Protein 7EPJ (pdb70)

Sequence (101 aa):
MQFKVYTYKKRESRYRLFVDVQSDIIDTPGRRMVIPLASARLLSDKLSRELYPVVHIGDESWRMMTTDMMASVPVSVIGEEVVADLSHRENNDIKNAINLMFWGI

Secondary structure (DSSP, 8-state):
-TTEEEEESS--SSSEEEE-S-TT---TTEEEEEEEEESTTS-TTS-TTTS-EEEETTEEEEE-GGG-EEEEGGGEEEEEEE-GGGHHHHHHHHHHHHH--

Solvent-accessible surface area: 6034 Å² total; per-residue (Å²): 117,51,31,44,0,26,40,36,144,178,183,53,151,52,151,15,0,0,2,16,18,38,84,151,91,120,59,119,39,97,38,70,3,0,11,1,3,48,25,75,107,62,54,77,78,52,50,128,109,38,28,2,35,1,118,17,69,147,118,40,28,10,0,20,0,70,66,46,53,43,16,53,82,83,11,40,14,130,85,72,27,65,1,59,134,57,64,98,55,0,112,65,0,36,59,55,58,107,185,63,99

Organism: Escherichia coli (strain K12) (NCBI:txid83333)

Radius of gyration: 12.9 Å; Cα contacts (8 Å, |Δi|>4): 193; chains: 1; bounding box: 37×31×28 Å

InterPro domains:
  IPR002712 Toxin CcdB [PF01845] (2-100)
  IPR011067 Plasmid maintenance toxin/Cell growth inhibitor [G3DSA:2.30.30.110] (1-101)

Structure (mmCIF, N/CA/C/O backbone):
data_7EPJ
#
_entry.id   7EPJ
#
_cell.length_a   75.100
_cell.length_b   36.760
_cell.length_c   35.910
_cell.angle_alpha   90.000
_cell.angle_beta   115.190
_cell.angle_gamma   90.000
#
_symmetry.space_group_name_H-M   'C 1 2 1'
#
loop_
_entity.id
_entity.type
_entity.pdbx_description
1 polymer 'Toxin CcdB'
2 non-polymer 'CHLORIDE ION'
3 water water
#
loop_
_atom_site.group_PDB
_atom_site.id
_atom_site.type_symbol
_atom_site.label_atom_id
_atom_site.label_alt_id
_atom_site.label_comp_id
_atom_site.label_asym_id
_atom_site.label_entity_id
_atom_site.label_seq_id
_atom_site.pdbx_PDB_ins_code
_atom_site.Cartn_x
_atom_site.Cartn_y
_atom_site.Cartn_z
_atom_site.occupancy
_atom_site.B_iso_or_equiv
_atom_site.auth_seq_id
_atom_site.auth_comp_id
_atom_site.auth_asym_id
_atom_site.auth_atom_id
_atom_site.pdbx_PDB_model_num
ATOM 1 N N . MET A 1 1 ? -2.425 23.242 15.511 1.000 5.541 1 MET A N 1
ATOM 2 C CA . MET A 1 1 ? -2.405 24.715 15.753 1.000 5.814 1 MET A CA 1
ATOM 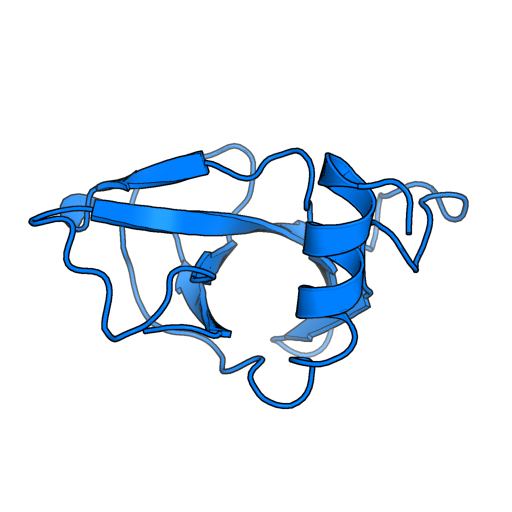3 C C . MET A 1 1 ? -1.311 25.312 14.889 1.000 4.847 1 MET A C 1
ATOM 4 O O . MET A 1 1 ? -0.225 24.757 14.837 1.000 5.322 1 MET A O 1
ATOM 9 N N . GLN A 1 2 ? -1.612 26.432 14.229 1.000 4.930 2 GLN A N 1
ATOM 10 C CA . GLN A 1 2 ? -0.664 26.992 13.257 1.000 5.087 2 GLN A CA 1
ATOM 11 C C . GLN A 1 2 ? 0.689 27.243 13.936 1.000 4.790 2 GLN A C 1
ATOM 12 O O . GLN A 1 2 ? 0.770 27.828 15.020 1.000 4.394 2 GLN A O 1
ATOM 18 N N . PHE A 1 3 ? 1.730 26.814 13.258 1.000 4.710 3 PHE A N 1
ATOM 19 C CA . PHE A 1 3 ? 3.175 26.950 13.587 1.000 4.691 3 PHE A CA 1
ATOM 20 C C . PHE A 1 3 ? 3.638 25.977 14.679 1.000 4.228 3 PHE A C 1
ATOM 21 O O . PHE A 1 3 ? 4.826 25.931 14.976 1.000 5.044 3 PHE A O 1
ATOM 29 N N . LYS A 1 4 ? 2.759 25.123 15.191 1.000 4.224 4 LYS A N 1
ATOM 30 C CA . LYS A 1 4 ? 3.209 24.081 16.120 1.000 4.554 4 LYS A CA 1
ATOM 31 C C . LYS A 1 4 ? 3.753 22.928 15.291 1.000 4.290 4 LYS A C 1
ATOM 32 O O . LYS A 1 4 ? 3.301 22.698 14.141 1.000 4.160 4 LYS A O 1
ATOM 38 N N . VAL A 1 5 ? 4.688 22.235 15.914 1.000 4.106 5 VAL A N 1
ATOM 39 C CA . VAL A 1 5 ? 5.432 21.124 15.278 1.000 4.353 5 VAL A CA 1
ATOM 40 C C . VAL A 1 5 ? 5.046 19.848 16.005 1.000 4.347 5 VAL A C 1
ATOM 41 O O . VAL A 1 5 ? 5.061 19.823 17.270 1.000 4.162 5 VAL A O 1
ATOM 45 N N . TYR A 1 6 ? 4.790 18.790 15.251 1.000 4.158 6 TYR A N 1
ATOM 46 C CA . TYR A 1 6 ? 4.341 17.497 15.786 1.000 4.606 6 TYR A CA 1
ATOM 47 C C . TYR A 1 6 ? 5.110 16.356 15.152 1.000 4.753 6 TYR A C 1
ATOM 48 O O . TYR A 1 6 ? 5.594 16.500 14.016 1.000 4.668 6 TYR A O 1
ATOM 57 N N . THR A 1 7 ? 5.160 15.250 15.884 1.000 5.067 7 THR A N 1
ATOM 58 C CA . THR A 1 7 ? 5.664 14.001 15.318 1.000 5.742 7 THR A CA 1
ATOM 59 C C . THR A 1 7 ? 4.531 13.255 14.624 1.000 5.735 7 THR A C 1
ATOM 60 O O . THR A 1 7 ? 3.353 13.365 15.003 1.000 6.932 7 THR A O 1
ATOM 64 N N . TYR A 1 8 ? 4.825 12.516 13.567 1.000 6.538 8 TYR A N 1
ATOM 65 C CA . TYR A 1 8 ? 3.869 11.582 12.953 1.000 6.578 8 TYR A CA 1
ATOM 66 C C . TYR A 1 8 ? 3.691 10.326 13.785 1.000 7.242 8 TYR A C 1
ATOM 67 O O . TYR A 1 8 ? 4.746 9.699 14.159 1.000 8.512 8 TYR A O 1
ATOM 76 N N . LYS A 1 9 ? 2.475 9.865 13.954 1.000 7.412 9 LYS A N 1
ATOM 77 C CA A LYS A 1 9 ? 2.197 8.574 14.633 0.500 8.284 9 LYS A CA 1
ATOM 78 C CA B LYS A 1 9 ? 2.243 8.573 14.641 0.500 8.741 9 LYS A CA 1
ATOM 79 C C . LYS A 1 9 ? 2.491 7.393 13.697 1.000 9.096 9 LYS A C 1
ATOM 80 O O . LYS A 1 9 ? 2.710 6.283 14.219 1.000 9.412 9 LYS A O 1
ATOM 91 N N . ARG A 1 10 ? 2.423 7.601 12.389 1.000 9.477 10 ARG A N 1
ATOM 92 C CA . ARG A 1 10 ? 2.668 6.543 11.390 1.000 10.714 10 ARG A CA 1
ATOM 93 C C . ARG A 1 10 ? 3.956 6.882 10.636 1.000 12.264 10 ARG A C 1
ATOM 94 O O . ARG A 1 10 ? 4.302 8.086 10.451 1.000 15.085 10 ARG A O 1
ATOM 102 N N . GLU A 1 11 ? 4.675 5.868 10.215 1.000 11.509 11 GLU A N 1
ATOM 103 C CA . GLU A 1 11 ? 5.909 5.987 9.404 1.000 12.915 11 GLU A CA 1
ATOM 104 C C . GLU A 1 11 ? 5.646 6.870 8.179 1.000 11.741 11 GLU A C 1
ATOM 105 O O . GLU A 1 11 ? 4.662 6.649 7.491 1.000 11.103 11 GLU A O 1
ATOM 111 N N . SER A 1 12 ? 6.447 7.912 7.965 1.000 11.221 12 SER A N 1
ATOM 112 C CA . SER A 1 12 ? 6.305 8.812 6.794 1.000 10.433 12 SER A CA 1
ATOM 113 C C . SER A 1 12 ? 7.716 9.022 6.264 1.000 9.782 12 SER A C 1
ATOM 114 O O . SER A 1 12 ? 8.685 8.642 6.938 1.000 10.401 12 SER A O 1
ATOM 119 N N . ARG A 1 13 ? 7.849 9.735 5.171 1.000 9.598 13 ARG A N 1
ATOM 120 C CA . ARG A 1 13 ? 9.203 10.028 4.682 1.000 9.468 13 ARG A CA 1
ATOM 121 C C . ARG A 1 13 ? 10.015 10.851 5.713 1.000 8.108 13 ARG A C 1
ATOM 122 O O . ARG A 1 13 ? 11.188 10.594 5.887 1.000 8.380 13 ARG A O 1
ATOM 127 N N . TYR A 1 14 ? 9.380 11.788 6.411 1.000 6.788 14 TYR A N 1
ATOM 128 C CA . TYR A 1 14 ? 10.013 12.654 7.426 1.000 6.767 14 TYR A CA 1
ATOM 129 C C . TYR A 1 14 ? 9.314 12.346 8.745 1.000 5.651 14 TYR A C 1
ATOM 130 O O . TYR A 1 14 ? 8.353 11.587 8.819 1.000 6.564 14 TYR A O 1
ATOM 139 N N . ARG A 1 15 ? 9.874 12.915 9.809 1.000 5.823 15 ARG A N 1
ATOM 140 C CA . ARG A 1 15 ? 9.487 12.529 11.172 1.000 5.550 15 ARG A CA 1
ATOM 141 C C . ARG A 1 15 ? 8.827 13.644 11.965 1.000 5.875 15 ARG A C 1
ATOM 142 O O . ARG A 1 15 ? 8.266 13.349 13.025 1.000 6.536 15 ARG A O 1
ATOM 150 N N . LEU A 1 16 ? 8.856 14.873 11.464 1.000 5.019 16 LEU A N 1
ATOM 151 C CA . LEU A 1 16 ? 8.203 16.035 12.071 1.000 5.115 16 LEU A CA 1
ATOM 152 C C . LEU A 1 16 ? 7.456 16.771 10.985 1.000 4.588 16 LEU A C 1
ATOM 153 O O . LEU A 1 16 ? 7.858 16.733 9.780 1.000 4.534 16 LEU A O 1
ATOM 158 N N . PHE A 1 17 ? 6.412 17.497 11.384 1.000 4.258 17 PHE A N 1
ATOM 159 C CA . PHE A 1 17 ? 5.764 18.444 10.463 1.000 4.397 17 PHE A CA 1
ATOM 160 C C . PHE A 1 17 ? 5.368 19.696 11.247 1.000 4.001 17 PHE A C 1
ATOM 161 O O . PHE A 1 17 ? 5.083 19.603 12.452 1.000 4.134 17 PHE A O 1
ATOM 169 N N . VAL A 1 18 ? 5.244 20.803 10.546 1.000 4.044 18 VAL A N 1
ATOM 170 C CA . VAL A 1 18 ? 4.736 22.059 11.107 1.000 4.208 18 VAL A CA 1
ATOM 171 C C . VAL A 1 18 ? 3.343 22.254 10.526 1.000 4.039 18 VAL A C 1
ATOM 172 O O . VAL A 1 18 ? 3.147 22.216 9.305 1.000 4.191 18 VAL A O 1
ATOM 176 N N . ASP A 1 19 ? 2.361 22.508 11.367 1.000 4.260 19 ASP A N 1
ATOM 177 C CA . ASP A 1 19 ? 1.004 22.923 10.969 1.000 4.135 19 ASP A CA 1
ATOM 178 C C . ASP A 1 19 ? 1.056 24.357 10.407 1.000 4.089 19 ASP A C 1
ATOM 179 O O . ASP A 1 19 ? 1.587 25.219 11.095 1.000 4.383 19 ASP A O 1
ATOM 184 N N . VAL A 1 20 ? 0.633 24.538 9.172 1.000 4.403 20 VAL A N 1
ATOM 185 C CA . VAL A 1 20 ? 0.665 25.880 8.533 1.000 4.974 20 VAL A CA 1
ATOM 186 C C . VAL A 1 20 ? -0.738 26.390 8.227 1.000 5.419 20 VAL A C 1
ATOM 187 O O . VAL A 1 20 ? -0.856 27.508 7.618 1.000 6.243 20 VAL A O 1
ATOM 191 N N . GLN A 1 21 ? -1.795 25.622 8.526 1.000 5.545 21 GLN A N 1
ATOM 192 C CA . GLN A 1 21 ? -3.183 26.093 8.315 1.000 5.550 21 GLN A CA 1
ATOM 193 C C . GLN A 1 21 ? -3.528 27.223 9.286 1.000 5.417 21 GLN A C 1
ATOM 194 O O . GLN A 1 21 ? -3.195 27.185 10.455 1.000 5.143 21 GLN A O 1
ATOM 200 N N . SER A 1 22 ? -4.341 28.153 8.771 1.000 5.760 22 SER A N 1
ATOM 201 C CA . SER A 1 22 ? -4.890 29.171 9.680 1.000 6.463 22 SER A CA 1
ATOM 202 C C . SER A 1 22 ? -5.659 28.490 10.820 1.000 6.657 22 SER A C 1
ATOM 203 O O . SER A 1 22 ? -6.381 27.466 10.605 1.000 6.091 22 SER A O 1
ATOM 206 N N . ASP A 1 23 ? -5.616 29.091 12.005 1.000 6.816 23 ASP A N 1
ATOM 207 C CA . ASP A 1 23 ? -6.436 28.612 13.129 1.000 7.657 23 ASP A CA 1
ATOM 208 C C . ASP A 1 23 ? -7.902 29.019 12.979 1.000 8.447 23 ASP A C 1
ATOM 209 O O . ASP A 1 23 ? -8.699 28.447 13.756 1.000 8.863 23 ASP A O 1
ATOM 214 N N . ILE A 1 24 ? -8.265 29.857 12.015 1.000 8.730 24 ILE A N 1
ATOM 215 C CA . ILE A 1 24 ? -9.740 30.064 11.865 1.000 10.542 24 ILE A CA 1
ATOM 216 C C . ILE A 1 24 ? -10.254 29.374 10.588 1.000 9.480 24 ILE A C 1
ATOM 217 O O . ILE A 1 24 ? -11.430 29.548 10.249 1.000 9.918 24 ILE A O 1
ATOM 222 N N . ILE A 1 25 ? -9.469 28.489 9.963 1.000 7.936 25 ILE A N 1
ATOM 223 C CA . ILE A 1 25 ? -9.935 27.649 8.829 1.000 7.192 25 ILE A CA 1
ATO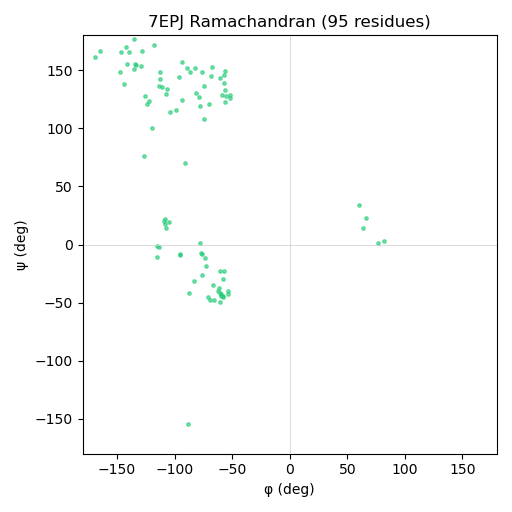M 224 C C . ILE A 1 25 ? -10.177 26.235 9.345 1.000 6.946 25 ILE A C 1
ATOM 225 O O . ILE A 1 25 ? -9.242 25.594 9.748 1.000 6.531 25 ILE A O 1
ATOM 230 N N . ASP A 1 26 ? -11.422 25.805 9.328 1.000 6.756 26 ASP A N 1
ATOM 231 C CA . ASP A 1 26 ? -11.834 24.538 9.951 1.000 6.886 26 ASP A CA 1
ATOM 232 C C . ASP A 1 26 ? -11.902 23.515 8.830 1.000 7.194 26 ASP A C 1
ATOM 233 O O . ASP A 1 26 ? -12.790 23.621 7.944 1.000 7.888 26 ASP A O 1
ATOM 238 N N . THR A 1 27 ? -11.051 22.509 8.899 1.000 6.839 27 THR A N 1
ATOM 239 C CA . THR A 1 27 ? -11.236 21.282 8.075 1.000 6.824 27 THR A CA 1
ATOM 240 C C . THR A 1 27 ? -11.383 20.103 9.038 1.000 7.089 27 THR A C 1
ATOM 241 O O . THR A 1 27 ? -10.392 19.565 9.525 1.000 6.780 27 THR A O 1
ATOM 245 N N . PRO A 1 28 ? -12.620 19.630 9.313 1.000 6.847 28 PRO A N 1
ATOM 246 C CA . PRO A 1 28 ? -12.822 18.624 10.347 1.000 6.539 28 PRO A CA 1
ATOM 247 C C . PRO A 1 28 ? -11.952 17.415 10.086 1.000 6.404 28 PRO A C 1
ATOM 248 O O . PRO A 1 28 ? -11.981 16.831 8.956 1.000 6.520 28 PRO A O 1
ATOM 252 N N . GLY A 1 29 ? -11.202 17.019 11.090 1.000 6.429 29 GLY A N 1
ATOM 253 C CA . GLY A 1 29 ? -10.417 15.781 10.985 1.000 6.467 29 GLY A CA 1
ATOM 254 C C . GLY A 1 29 ? -9.101 15.927 10.257 1.000 6.203 29 GLY A C 1
ATOM 255 O O . GLY A 1 29 ? -8.411 14.888 10.171 1.000 6.215 29 GLY A O 1
ATOM 256 N N . ARG A 1 30 ? -8.696 17.113 9.811 1.000 5.804 30 ARG A N 1
ATOM 257 C CA . ARG A 1 30 ? -7.421 17.246 9.050 1.000 5.495 30 ARG A CA 1
ATOM 258 C C . ARG A 1 30 ? -6.747 18.589 9.331 1.000 4.710 30 ARG A C 1
ATOM 259 O O . ARG A 1 30 ? -7.415 19.563 9.736 1.000 5.394 30 ARG A O 1
ATOM 267 N N . ARG A 1 31 ? -5.485 18.708 8.947 1.000 4.789 31 ARG A N 1
ATOM 268 C CA . ARG A 1 31 ? -4.753 19.988 8.941 1.000 4.497 31 ARG A CA 1
ATOM 269 C C . ARG A 1 31 ? -3.756 19.967 7.780 1.000 5.001 31 ARG A C 1
ATOM 270 O O . ARG A 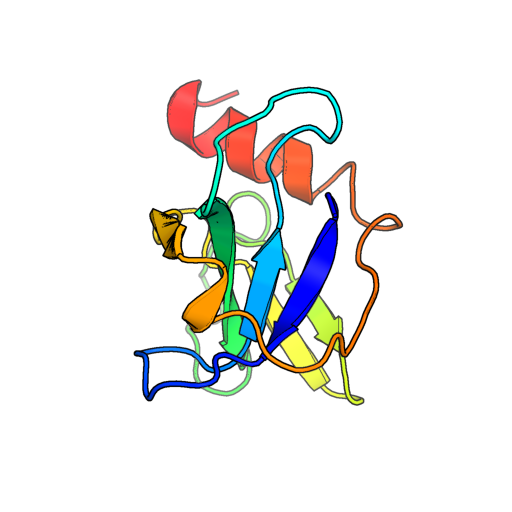1 31 ? -3.165 18.883 7.508 1.000 5.144 31 ARG A O 1
ATOM 278 N N . MET A 1 32 ? -3.509 21.136 7.217 1.000 4.751 32 MET A N 1
ATOM 279 C CA . MET A 1 32 ? -2.456 21.331 6.202 1.000 4.655 32 MET A CA 1
ATOM 280 C C . MET A 1 32 ? -1.095 21.494 6.895 1.000 4.581 32 MET A C 1
ATOM 281 O O . MET A 1 32 ? -0.997 22.367 7.792 1.000 4.383 32 MET A O 1
ATOM 286 N N . VAL A 1 33 ? -0.071 20.772 6.476 1.000 4.590 33 VAL A N 1
ATOM 287 C CA . VAL A 1 33 ? 1.214 20.791 7.205 1.000 4.983 33 VAL A CA 1
ATOM 288 C C . VAL A 1 33 ? 2.375 20.809 6.214 1.000 4.823 33 VAL A C 1
ATOM 289 O O . VAL A 1 33 ? 2.208 20.496 5.024 1.000 5.346 33 VAL A O 1
ATOM 293 N N . ILE A 1 34 ? 3.561 21.119 6.734 1.000 4.972 34 ILE A N 1
ATOM 294 C CA . ILE A 1 34 ? 4.798 20.978 5.934 1.000 4.854 34 ILE A CA 1
ATOM 295 C C . ILE A 1 34 ? 5.777 20.112 6.697 1.000 4.515 34 ILE A C 1
ATOM 296 O O . ILE A 1 34 ? 6.063 20.400 7.879 1.000 4.429 34 ILE A O 1
ATOM 301 N N . PRO A 1 35 ? 6.330 19.051 6.086 1.000 4.928 35 PRO A N 1
ATOM 302 C CA . PRO A 1 35 ? 7.324 18.240 6.789 1.000 5.024 35 PRO A CA 1
ATOM 303 C C . PRO A 1 35 ? 8.648 18.975 7.052 1.000 5.032 35 PRO A C 1
ATOM 304 O O . PRO A 1 35 ? 8.996 19.877 6.317 1.000 5.329 35 PRO A O 1
ATOM 308 N N . LEU A 1 36 ? 9.308 18.550 8.102 1.000 5.197 36 LEU A N 1
ATOM 309 C CA . LEU A 1 36 ? 10.672 19.035 8.402 1.000 5.387 36 LEU A CA 1
ATOM 310 C C . LEU A 1 36 ? 11.65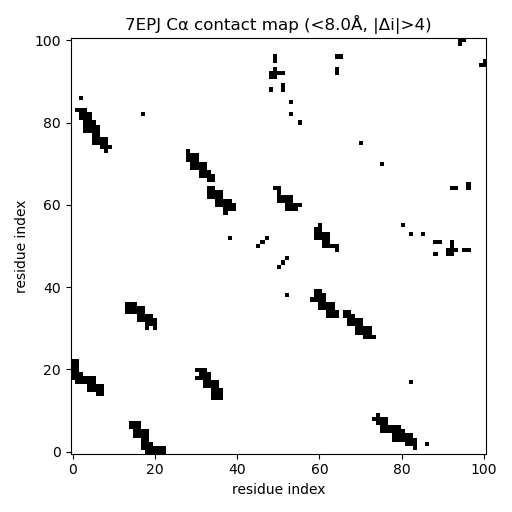3 17.885 8.193 1.000 5.847 36 LEU A C 1
ATOM 311 O O . LEU A 1 36 ? 11.432 16.801 8.720 1.000 6.443 36 LEU A O 1
ATOM 316 N N . ALA A 1 37 ? 12.760 18.164 7.539 1.000 5.779 37 ALA A N 1
ATOM 317 C CA . ALA A 1 37 ? 13.811 17.180 7.227 1.000 6.402 37 ALA A CA 1
ATOM 318 C C . ALA A 1 37 ? 15.042 17.550 8.025 1.000 6.056 37 ALA A C 1
ATOM 319 O O . ALA A 1 37 ? 15.371 18.732 8.173 1.000 6.328 37 ALA A O 1
ATOM 321 N N . SER A 1 38 ? 15.761 16.572 8.527 1.000 6.678 38 SER A N 1
ATOM 322 C CA . SER A 1 38 ? 17.064 16.835 9.182 1.000 7.976 38 SER A CA 1
ATOM 323 C C . SER A 1 38 ? 18.006 17.518 8.183 1.000 8.578 38 SER A C 1
ATOM 324 O O . SER A 1 38 ? 18.130 17.088 7.043 1.000 9.213 38 SER A O 1
ATOM 327 N N . ALA A 1 39 ? 18.618 18.626 8.550 1.000 9.774 39 ALA A N 1
ATOM 328 C CA . ALA A 1 39 ? 19.450 19.405 7.597 1.000 13.207 39 ALA A CA 1
ATOM 329 C C . ALA A 1 39 ? 20.767 18.671 7.309 1.000 17.511 39 ALA A C 1
ATOM 330 O O . ALA A 1 39 ? 21.304 18.975 6.225 1.000 23.054 39 ALA A O 1
ATOM 332 N N . ARG A 1 40 ? 21.165 17.714 8.157 1.000 20.858 40 ARG A N 1
ATOM 333 C CA . ARG A 1 40 ? 22.531 17.127 8.294 1.000 27.225 40 ARG A CA 1
ATOM 334 C C . ARG A 1 40 ? 22.991 16.526 6.973 1.000 27.194 40 ARG A C 1
ATOM 335 O O . ARG A 1 40 ? 24.151 16.750 6.613 1.000 36.212 40 ARG A O 1
ATOM 336 N N . LEU A 1 41 ? 22.142 15.766 6.284 1.000 29.301 41 LEU A N 1
ATOM 337 C CA . LEU A 1 41 ? 22.577 15.055 5.054 1.000 29.573 41 LEU A CA 1
ATOM 338 C C . LEU A 1 41 ? 21.960 15.710 3.812 1.000 31.606 41 LEU A C 1
ATOM 339 O O . LEU A 1 41 ? 22.010 15.041 2.761 1.000 33.899 41 LEU A O 1
ATOM 341 N N . LEU A 1 42 ? 21.463 16.960 3.894 1.000 29.385 42 LEU A N 1
ATOM 342 C CA . LEU A 1 42 ? 20.854 17.675 2.725 1.000 29.398 42 LEU A CA 1
ATOM 343 C C . LEU A 1 42 ? 21.898 18.542 2.018 1.000 29.543 42 LEU A C 1
ATOM 344 O O . LEU A 1 42 ? 22.878 18.956 2.663 1.000 32.429 42 LEU A O 1
ATOM 349 N N . SER A 1 43 ? 21.654 18.839 0.739 1.000 31.057 43 SER A N 1
ATOM 350 C CA . SER A 1 43 ? 22.517 19.699 -0.112 1.000 32.756 43 SER A CA 1
ATOM 351 C C . SER A 1 43 ? 22.659 21.065 0.554 1.000 33.047 43 SER A C 1
ATOM 352 O O . SER A 1 43 ? 21.652 21.569 1.100 1.000 30.759 43 SER A O 1
ATOM 353 N N . ASP A 1 44 ? 23.866 21.631 0.531 1.000 34.367 44 ASP A N 1
ATOM 354 C CA . ASP A 1 44 ? 24.163 22.973 1.097 1.000 35.245 44 ASP A CA 1
ATOM 355 C C . ASP A 1 44 ? 23.652 24.059 0.142 1.000 33.437 44 ASP A C 1
ATOM 356 O O . ASP A 1 44 ? 23.686 25.229 0.544 1.000 38.949 44 ASP A O 1
ATOM 357 N N . LYS A 1 45 ? 23.183 23.679 -1.057 1.000 33.719 45 LYS A N 1
ATOM 358 C CA . LYS A 1 45 ? 22.712 24.607 -2.120 1.000 31.416 45 LYS A CA 1
ATOM 359 C C . LYS A 1 45 ? 21.186 24.783 -2.049 1.000 27.743 45 LYS A C 1
ATOM 360 O O . LYS A 1 45 ? 20.645 25.633 -2.797 1.000 28.440 45 LYS A O 1
ATOM 361 N N . LEU A 1 46 ? 20.504 24.000 -1.216 1.000 24.471 46 LEU A N 1
ATOM 362 C CA . LEU A 1 46 ? 19.033 24.118 -1.041 1.000 20.194 46 LEU A CA 1
ATOM 363 C C . LEU A 1 46 ? 18.684 25.561 -0.623 1.000 15.717 46 LEU A C 1
ATOM 364 O O . LEU A 1 46 ? 19.262 26.076 0.349 1.000 14.032 46 LEU A O 1
ATOM 369 N N . SER A 1 47 ? 17.836 26.252 -1.389 1.000 14.985 47 SER A N 1
ATOM 370 C CA . SER A 1 47 ? 17.470 27.668 -1.137 1.000 14.076 47 SER A CA 1
ATOM 371 C C . SER A 1 47 ? 17.001 27.841 0.312 1.000 11.880 47 SER A C 1
ATOM 372 O O . SER A 1 47 ? 16.051 27.127 0.715 1.000 10.966 47 SER A O 1
ATOM 375 N N . ARG A 1 48 ? 17.552 28.797 1.053 1.000 11.306 48 ARG A N 1
ATOM 376 C CA . ARG A 1 48 ? 17.106 29.091 2.436 1.000 13.074 48 ARG A CA 1
ATOM 377 C C . ARG A 1 48 ? 15.798 29.866 2.335 1.000 12.498 48 ARG A C 1
ATOM 378 O O . ARG A 1 48 ? 15.029 29.817 3.283 1.000 12.108 48 ARG A O 1
ATOM 384 N N . GLU A 1 49 ? 15.554 30.569 1.256 1.000 10.346 49 GLU A N 1
ATOM 385 C CA . GLU A 1 49 ? 14.324 31.366 1.119 1.000 10.722 49 GLU A CA 1
ATOM 386 C C . GLU A 1 49 ? 13.140 30.416 0.942 1.000 10.077 49 GLU A C 1
ATOM 387 O O . GLU A 1 49 ? 12.090 30.646 1.590 1.000 10.315 49 GLU A O 1
ATOM 393 N N . LEU A 1 50 ? 13.260 29.401 0.097 1.000 8.808 50 LEU A N 1
ATOM 394 C CA . LEU A 1 50 ? 12.155 28.452 -0.160 1.000 7.574 50 LEU A CA 1
ATOM 395 C C . LEU A 1 50 ? 12.120 27.366 0.928 1.000 6.477 50 LEU A C 1
ATOM 396 O O . LEU A 1 50 ? 11.038 26.827 1.178 1.000 6.689 50 LEU A O 1
ATOM 401 N N . TYR A 1 51 ? 13.256 26.989 1.497 1.000 6.242 51 TYR A N 1
ATOM 402 C CA . TYR A 1 51 ? 13.360 25.871 2.461 1.000 6.209 51 TYR A CA 1
ATOM 403 C C . TYR A 1 51 ? 14.043 26.386 3.718 1.000 6.805 51 TYR A C 1
ATOM 404 O O . TYR A 1 51 ? 15.241 26.206 3.948 1.000 7.153 51 TYR A O 1
ATOM 413 N N . PRO A 1 52 ? 13.315 27.140 4.564 1.000 6.477 52 PRO A N 1
ATOM 414 C CA . PRO A 1 52 ? 13.931 27.734 5.762 1.000 6.746 52 PRO A CA 1
ATOM 415 C C . PRO A 1 52 ? 14.599 26.712 6.689 1.000 6.775 52 PRO A C 1
ATOM 416 O O . PRO A 1 52 ? 14.176 25.567 6.739 1.000 6.252 52 PRO A O 1
ATOM 420 N N . VAL A 1 53 ? 15.625 27.188 7.353 1.000 6.955 53 VAL A N 1
ATOM 421 C CA . VAL A 1 53 ? 16.365 26.441 8.395 1.000 7.713 53 VAL A CA 1
ATOM 422 C C . VAL A 1 53 ? 15.779 26.783 9.756 1.000 6.799 53 VAL A C 1
ATOM 423 O O . VAL A 1 53 ? 15.800 27.976 10.156 1.000 7.556 53 VAL A O 1
ATOM 427 N N . VAL A 1 54 ? 15.362 25.773 10.498 1.000 6.065 54 VAL A N 1
ATOM 428 C CA . VAL A 1 54 ? 14.832 25.970 11.870 1.000 5.721 54 VAL A CA 1
ATOM 429 C C . VAL A 1 54 ? 15.568 25.024 12.820 1.000 6.287 54 VAL A C 1
ATOM 430 O O . VAL A 1 54 ? 16.242 24.063 12.391 1.000 6.435 54 VAL A O 1
ATOM 434 N N . HIS A 1 55 ? 15.420 25.271 14.105 1.000 6.319 55 HIS A N 1
ATOM 435 C CA . HIS A 1 55 ? 16.163 24.572 15.163 1.000 6.715 55 HIS A CA 1
ATOM 436 C C . HIS A 1 55 ? 15.201 23.938 16.145 1.000 6.607 55 HIS A C 1
ATOM 437 O O . HIS A 1 55 ? 14.390 24.650 16.785 1.000 7.167 55 HIS A O 1
ATOM 444 N N . ILE A 1 56 ? 15.308 22.638 16.274 1.000 7.315 56 ILE A N 1
ATOM 445 C CA . ILE A 1 56 ? 14.468 21.790 17.174 1.000 7.750 56 ILE A CA 1
ATOM 446 C C . ILE A 1 56 ? 15.365 20.694 17.718 1.000 7.634 56 ILE A C 1
ATOM 447 O O . ILE A 1 56 ? 16.109 20.091 16.962 1.000 7.830 56 ILE A O 1
ATOM 452 N N . GLY A 1 5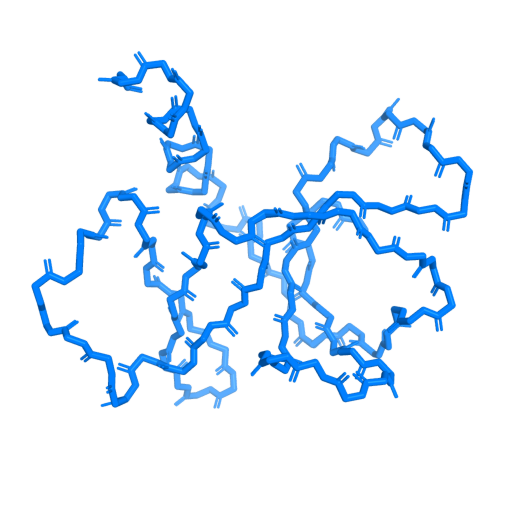7 ? 15.219 20.408 18.998 1.000 7.606 57 GLY A N 1
ATOM 453 C CA . GLY A 1 57 ? 15.927 19.252 19.574 1.000 8.148 57 GLY A CA 1
ATOM 454 C C . GLY A 1 57 ? 17.417 19.378 19.439 1.000 8.091 57 GLY A C 1
ATOM 455 O O . GLY A 1 57 ? 18.095 18.383 19.225 1.000 8.568 57 GLY A O 1
ATOM 456 N N . ASP A 1 58 ? 17.931 20.593 19.525 1.000 7.945 58 ASP A N 1
ATOM 457 C CA . ASP A 1 58 ? 19.379 20.853 19.481 1.000 8.555 58 ASP A CA 1
ATOM 458 C C . ASP A 1 58 ? 19.964 20.494 18.105 1.000 8.748 58 ASP A C 1
ATOM 459 O O . ASP A 1 58 ? 21.194 20.312 18.030 1.000 10.713 58 ASP A O 1
ATOM 464 N N . GLU A 1 59 ? 19.181 20.455 17.022 1.000 8.628 59 GLU A N 1
ATOM 465 C CA . GLU A 1 59 ? 19.713 20.275 15.661 1.000 9.899 59 GLU A CA 1
ATOM 466 C C . GLU A 1 59 ? 18.926 21.135 14.681 1.000 8.459 59 GLU A C 1
ATOM 467 O O . GLU A 1 59 ? 17.875 21.680 15.017 1.000 7.336 59 GLU A O 1
ATOM 473 N N . SER A 1 60 ? 19.447 21.222 13.469 1.000 7.889 60 SER A N 1
ATOM 474 C CA . SER A 1 60 ? 18.903 22.036 12.378 1.000 7.904 60 SER A CA 1
ATOM 475 C C . SER A 1 60 ? 18.029 21.160 11.488 1.000 7.231 60 SER A C 1
ATOM 476 O O . SER A 1 60 ? 18.353 19.972 11.211 1.000 7.103 60 SER A O 1
ATOM 479 N N . TRP A 1 61 ? 16.964 21.770 10.995 1.000 6.476 61 TRP A N 1
ATOM 480 C CA . TRP A 1 61 ? 15.970 21.111 10.135 1.000 6.190 61 TRP A CA 1
ATOM 481 C C . TRP A 1 61 ? 15.651 22.032 8.969 1.000 6.550 61 TRP A C 1
ATOM 482 O O . TRP A 1 61 ? 15.750 23.258 9.144 1.000 7.297 61 TRP A O 1
ATOM 493 N N . ARG A 1 62 ? 15.280 21.475 7.836 1.000 5.885 62 ARG A N 1
ATOM 494 C CA . ARG A 1 62 ? 14.786 22.288 6.707 1.000 6.521 62 ARG A CA 1
ATOM 495 C C . ARG A 1 62 ? 13.289 22.089 6.593 1.000 6.014 62 ARG A C 1
ATOM 496 O O . ARG A 1 62 ? 12.823 20.943 6.661 1.000 6.288 62 ARG A O 1
ATOM 504 N N . MET A 1 63 ? 12.570 23.200 6.430 1.000 5.659 63 MET A N 1
ATOM 505 C CA . MET A 1 63 ? 11.133 23.126 6.202 1.000 5.892 63 MET A CA 1
ATOM 506 C C . MET A 1 63 ? 10.951 22.736 4.732 1.000 5.888 63 MET A C 1
ATOM 507 O O . MET A 1 63 ? 11.342 23.519 3.847 1.000 6.742 63 MET A O 1
ATOM 512 N N . MET A 1 64 ? 10.327 21.600 4.462 1.000 5.218 64 MET A N 1
ATOM 513 C CA . MET A 1 64 ? 10.264 21.027 3.102 1.000 5.832 64 MET A CA 1
ATOM 514 C C . MET A 1 64 ? 8.992 21.559 2.418 1.000 5.410 64 MET A C 1
ATOM 515 O O . MET A 1 64 ? 8.034 20.813 2.181 1.000 5.266 64 MET A O 1
ATOM 520 N N . THR A 1 65 ? 9.019 22.850 2.095 1.000 5.838 65 THR A N 1
ATOM 521 C CA . THR A 1 65 ? 7.850 23.656 1.709 1.000 6.184 65 THR A CA 1
ATOM 522 C C . THR A 1 65 ? 7.120 22.972 0.552 1.000 6.378 65 THR A C 1
ATOM 523 O O . THR A 1 65 ? 5.867 22.892 0.502 1.000 6.341 65 THR A O 1
ATOM 527 N N . THR A 1 66 ? 7.872 22.457 -0.412 1.000 6.763 66 THR A N 1
ATOM 528 C CA . THR A 1 66 ? 7.308 21.828 -1.636 1.000 7.425 66 THR A CA 1
ATOM 529 C C . THR A 1 66 ? 6.799 20.401 -1.389 1.000 7.438 66 THR A C 1
ATOM 530 O O . THR A 1 66 ? 6.252 19.765 -2.323 1.000 8.130 66 THR A O 1
ATOM 534 N N . ASP A 1 67 ? 6.896 19.907 -0.137 1.000 7.403 67 ASP A N 1
ATOM 535 C CA . ASP A 1 67 ? 6.268 18.615 0.274 1.000 7.470 67 ASP A CA 1
ATOM 536 C C . ASP A 1 67 ? 5.064 18.873 1.215 1.000 6.737 67 ASP A C 1
ATOM 537 O O . ASP A 1 67 ? 4.585 17.944 1.867 1.000 6.447 67 ASP A O 1
ATOM 542 N N . MET A 1 68 ? 4.541 20.103 1.167 1.000 5.989 68 MET A N 1
ATOM 543 C CA A MET A 1 68 ? 3.275 20.450 1.848 0.700 5.779 68 MET A CA 1
ATOM 544 C CA B MET A 1 68 ? 3.230 20.534 1.735 0.300 6.512 68 MET A CA 1
ATOM 545 C C . MET A 1 68 ? 2.179 19.460 1.466 1.000 5.691 68 MET A C 1
ATOM 546 O O . MET A 1 68 ? 2.043 19.054 0.319 1.000 5.310 68 MET A O 1
ATOM 555 N N . ALA A 1 69 ? 1.374 19.091 2.464 1.000 5.385 69 ALA A N 1
ATOM 556 C CA . ALA A 1 69 ? 0.231 18.178 2.254 1.000 5.639 69 ALA A CA 1
ATOM 557 C C . ALA A 1 69 ? -0.616 18.194 3.508 1.000 5.760 69 ALA A C 1
ATOM 558 O O . ALA A 1 69 ? -0.104 18.550 4.577 1.000 5.809 69 ALA A O 1
ATOM 560 N N . SER A 1 70 ? -1.853 17.760 3.408 1.000 5.955 70 SER A N 1
ATOM 561 C CA . SER A 1 70 ? -2.728 17.636 4.586 1.000 6.526 70 SER A CA 1
ATOM 562 C C . SER A 1 70 ? -2.567 16.267 5.210 1.000 6.824 70 SER A C 1
ATOM 563 O O . SER A 1 70 ? -2.212 15.309 4.508 1.000 8.768 70 SER A O 1
ATOM 566 N N . VAL A 1 71 ? -2.798 16.203 6.529 1.000 6.601 71 VAL A N 1
ATOM 567 C CA . VAL A 1 71 ? -2.767 14.905 7.262 1.000 7.071 71 VAL A CA 1
ATOM 568 C C . VAL A 1 71 ? -4.042 14.781 8.064 1.000 6.579 71 VAL A C 1
ATOM 569 O O . VAL A 1 71 ? -4.663 15.772 8.438 1.000 6.451 71 VAL A O 1
ATOM 573 N N . PRO A 1 72 ? -4.477 13.542 8.338 1.000 6.423 72 PRO A N 1
ATOM 574 C CA . PRO A 1 72 ? -5.614 13.332 9.226 1.000 6.351 72 PRO A CA 1
ATOM 575 C C . PRO A 1 72 ? -5.180 13.545 10.681 1.000 6.583 72 PRO A C 1
ATOM 576 O O . PRO A 1 72 ? -4.035 13.254 11.028 1.000 6.017 72 PRO A O 1
ATOM 580 N N . VAL A 1 73 ? -6.094 14.024 11.506 1.000 6.501 73 VAL A N 1
ATOM 581 C CA . VAL A 1 73 ? -5.766 14.240 12.939 1.000 7.698 73 VAL A CA 1
ATOM 582 C C . VAL A 1 73 ? -5.316 12.911 13.563 1.000 8.037 73 VAL A C 1
ATOM 583 O O . VAL A 1 73 ? -4.507 12.984 14.476 1.000 7.420 73 VAL A O 1
ATOM 587 N N . SER A 1 74 ? -5.774 11.757 13.104 1.000 7.482 74 SER A N 1
ATOM 588 C CA . SER A 1 74 ? -5.356 10.447 13.634 1.000 8.034 74 SER A CA 1
ATOM 589 C C . SER A 1 74 ? -3.845 10.272 13.537 1.000 7.725 74 SER A C 1
ATOM 590 O O . SER A 1 74 ? -3.322 9.452 14.259 1.000 8.309 74 SER A O 1
ATOM 593 N N . VAL A 1 75 ? -3.128 10.970 12.652 1.000 7.167 75 VAL A N 1
ATOM 594 C CA . VAL A 1 75 ? -1.665 10.744 12.539 1.000 7.823 75 VAL A CA 1
ATOM 595 C C . VAL A 1 75 ? -0.913 11.770 13.389 1.000 7.059 75 VAL A C 1
ATOM 596 O O . VAL A 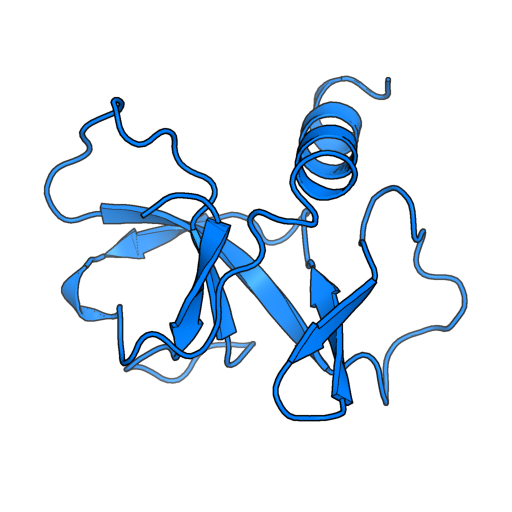1 75 ? 0.329 11.657 13.495 1.000 7.061 75 VAL A O 1
ATOM 600 N N . ILE A 1 76 ? -1.579 12.777 13.936 1.000 7.058 76 ILE A N 1
ATOM 601 C CA . ILE A 1 76 ? -0.941 13.890 14.680 1.000 6.869 76 ILE A CA 1
ATOM 602 C C . ILE A 1 76 ? -0.502 13.356 16.060 1.000 7.363 76 ILE A C 1
ATOM 603 O O . ILE A 1 76 ? -1.348 13.070 16.905 1.000 8.271 76 ILE A O 1
ATOM 608 N N . GLY A 1 77 ? 0.806 13.193 16.234 1.000 6.822 77 GLY A N 1
ATOM 609 C CA . GLY A 1 77 ? 1.384 12.732 17.497 1.000 7.398 77 GLY A CA 1
ATOM 610 C C . GLY A 1 77 ? 1.693 13.857 18.445 1.000 7.018 77 GLY A C 1
ATOM 611 O O . GLY A 1 77 ? 1.060 14.925 18.388 1.000 6.272 77 GLY A O 1
ATOM 612 N N . GLU A 1 78 ? 2.646 13.658 19.337 1.000 7.516 78 GLU A N 1
ATOM 613 C CA . GLU A 1 78 ? 3.039 14.637 20.388 1.000 7.412 78 GLU A CA 1
ATOM 614 C C . GLU A 1 78 ? 3.510 15.926 19.708 1.000 7.002 78 GLU A C 1
ATOM 615 O O . GLU A 1 78 ? 4.165 15.919 18.613 1.000 5.781 78 GLU A O 1
ATOM 621 N N . GLU A 1 79 ? 3.172 17.035 20.362 1.000 6.301 79 GLU A N 1
ATOM 622 C CA . GLU A 1 79 ? 3.690 18.352 19.992 1.000 6.197 79 GLU A CA 1
ATOM 623 C C . GLU A 1 79 ? 5.097 18.486 20.542 1.000 6.606 79 GLU A C 1
ATOM 624 O O . GLU A 1 79 ? 5.297 18.188 21.683 1.000 7.532 79 GLU A O 1
ATOM 630 N N . VAL A 1 80 ? 6.038 18.820 19.689 1.000 6.096 80 VAL A N 1
ATOM 631 C CA A VAL A 1 80 ? 7.448 18.850 20.152 0.500 6.262 80 VAL A CA 1
ATOM 632 C CA B VAL A 1 80 ? 7.512 18.818 19.896 0.500 6.234 80 VAL A CA 1
ATOM 633 C C . VAL A 1 80 ? 8.011 20.260 20.123 1.000 6.127 80 VAL A C 1
ATOM 634 O O . VAL A 1 80 ? 8.986 20.475 20.816 1.000 6.530 80 VAL A O 1
ATOM 641 N N . ALA A 1 81 ? 7.424 21.219 19.411 1.000 5.568 81 ALA A N 1
ATOM 642 C CA . ALA A 1 81 ? 8.004 22.589 19.356 1.000 5.806 81 ALA A CA 1
ATOM 643 C C . ALA A 1 81 ? 6.997 23.564 18.809 1.000 5.385 81 ALA A C 1
ATOM 644 O O . ALA A 1 81 ? 5.918 23.161 18.311 1.000 5.541 81 ALA A O 1
ATOM 646 N N . ASP A 1 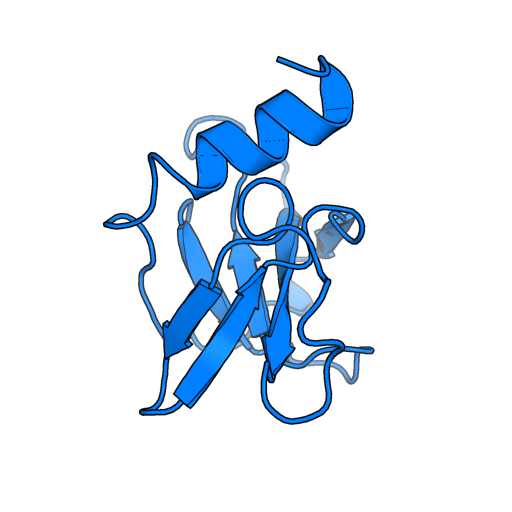82 ? 7.301 24.841 18.971 1.000 6.045 82 ASP A N 1
ATOM 647 C CA . ASP A 1 82 ? 6.513 25.951 18.435 1.000 5.524 82 ASP A CA 1
ATOM 648 C C . ASP A 1 82 ? 7.461 26.763 17.531 1.000 5.884 82 ASP A C 1
ATOM 649 O O . ASP A 1 82 ? 8.546 27.183 18.002 1.000 6.778 82 ASP A O 1
ATOM 654 N N . LEU A 1 83 ? 7.109 26.946 16.259 1.000 5.378 83 LEU A N 1
ATOM 655 C CA . LEU A 1 83 ? 7.890 27.768 15.278 1.000 5.555 83 LEU A CA 1
ATOM 656 C C . LEU A 1 83 ? 7.229 29.119 15.006 1.000 5.449 83 LEU A C 1
ATOM 657 O O . LEU A 1 83 ? 7.544 29.752 13.997 1.000 5.976 83 LEU A O 1
ATOM 662 N N . SER A 1 84 ? 6.346 29.576 15.875 1.000 5.409 84 SER A N 1
ATOM 663 C CA . SER A 1 84 ? 5.680 30.876 15.616 1.000 5.217 84 SER A CA 1
ATOM 664 C C . SER A 1 84 ? 6.690 32.030 15.529 1.000 6.101 84 SER A C 1
ATOM 665 O O . SER A 1 84 ? 6.387 33.005 14.855 1.000 6.367 84 SER A O 1
ATOM 668 N N . HIS A 1 85 ? 7.871 31.902 16.114 1.000 5.442 85 HIS A N 1
ATOM 669 C CA . HIS A 1 85 ? 8.914 32.954 16.076 1.000 5.466 85 HIS A CA 1
ATOM 670 C C . HIS A 1 85 ? 9.558 33.021 14.710 1.000 5.892 85 HIS A C 1
ATOM 671 O O . HIS A 1 85 ? 10.285 33.960 14.444 1.000 5.803 85 HIS A O 1
ATOM 678 N N . ARG A 1 86 ? 9.310 32.034 13.859 1.000 5.735 86 ARG A N 1
ATOM 679 C CA . ARG A 1 86 ? 9.824 31.994 12.478 1.000 5.808 86 ARG A CA 1
ATOM 680 C C . ARG A 1 86 ? 8.684 32.233 11.484 1.000 5.413 86 ARG A C 1
ATOM 681 O O . ARG A 1 86 ? 8.843 31.907 10.252 1.000 5.281 86 ARG A O 1
ATOM 689 N N . GLU A 1 87 ? 7.573 32.857 11.883 1.000 5.912 87 GLU A N 1
ATOM 690 C CA . GLU A 1 87 ? 6.423 33.131 10.993 1.000 6.961 87 GLU A CA 1
ATOM 691 C C . GLU A 1 87 ? 6.873 33.867 9.727 1.000 6.323 87 GLU A C 1
ATOM 692 O O . GLU A 1 87 ? 6.356 33.585 8.649 1.000 6.570 87 GLU A O 1
ATOM 698 N N . ASN A 1 88 ? 7.800 34.822 9.835 1.000 6.349 88 ASN A N 1
ATOM 699 C CA A ASN A 1 88 ? 8.162 35.648 8.670 0.500 6.295 88 ASN A CA 1
ATOM 700 C CA B ASN A 1 88 ? 8.203 35.634 8.665 0.500 7.172 88 ASN A CA 1
ATOM 701 C C . ASN A 1 88 ? 8.805 34.749 7.597 1.000 6.290 88 ASN A C 1
ATOM 702 O O . ASN A 1 88 ? 8.425 34.821 6.420 1.000 6.700 88 ASN A O 1
ATOM 711 N N . ASP A 1 89 ? 9.793 33.943 7.967 1.000 6.117 89 ASP A N 1
ATOM 712 C CA . ASP A 1 89 ? 10.447 33.051 6.998 1.000 6.761 89 ASP A CA 1
ATOM 713 C C . ASP A 1 89 ? 9.484 31.981 6.509 1.000 5.854 89 ASP A C 1
ATOM 714 O O . ASP A 1 89 ? 9.582 31.557 5.334 1.000 5.847 89 ASP A O 1
ATOM 719 N N . ILE A 1 90 ? 8.579 31.501 7.350 1.000 5.438 90 ILE A N 1
ATOM 720 C CA . ILE A 1 90 ? 7.637 30.441 6.914 1.000 6.080 90 ILE A CA 1
ATOM 721 C C . ILE A 1 90 ? 6.661 31.023 5.895 1.000 6.812 90 ILE A C 1
ATOM 722 O O . ILE A 1 90 ? 6.425 30.397 4.841 1.000 6.073 90 ILE A O 1
ATOM 727 N N . LYS A 1 91 ? 6.085 32.167 6.194 1.000 6.843 91 LYS A N 1
ATOM 728 C CA . LYS A 1 91 ? 5.157 32.856 5.296 1.000 8.524 91 LYS A CA 1
ATOM 729 C C . LYS A 1 91 ? 5.876 33.175 3.988 1.000 7.136 91 LYS A C 1
ATOM 730 O O . LYS A 1 91 ? 5.293 32.941 2.915 1.000 7.080 91 LYS A O 1
ATOM 736 N N . ASN A 1 92 ? 7.106 33.674 4.060 1.000 6.699 92 ASN A N 1
ATOM 737 C CA . ASN A 1 92 ? 7.847 34.039 2.825 1.000 7.113 92 ASN A CA 1
ATOM 738 C C . ASN A 1 92 ? 8.022 32.803 1.946 1.000 6.380 92 ASN A C 1
ATOM 739 O O . ASN A 1 92 ? 7.910 32.909 0.751 1.000 7.093 92 ASN A O 1
ATOM 744 N N . ALA A 1 93 ? 8.344 31.657 2.521 1.000 6.066 93 ALA A N 1
ATOM 745 C CA . ALA A 1 93 ? 8.617 30.411 1.762 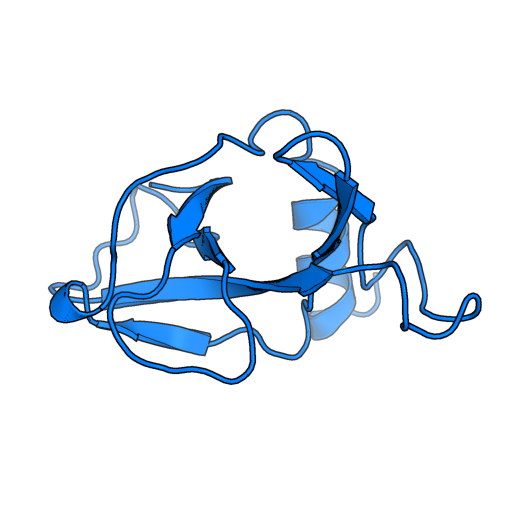1.000 6.307 93 ALA A CA 1
ATOM 746 C C . ALA A 1 93 ? 7.348 29.933 1.065 1.000 5.834 93 ALA A C 1
ATOM 747 O O . ALA A 1 93 ? 7.324 29.597 -0.119 1.000 5.412 93 ALA A O 1
ATOM 749 N N . ILE A 1 94 ? 6.250 29.892 1.796 1.000 6.649 94 ILE A N 1
ATOM 750 C CA . ILE A 1 94 ? 4.929 29.468 1.264 1.000 7.081 94 ILE A CA 1
ATOM 751 C C . ILE A 1 94 ? 4.518 30.414 0.128 1.000 7.651 94 ILE A C 1
ATOM 752 O O . ILE A 1 94 ? 4.130 29.922 -0.985 1.000 7.268 94 ILE A O 1
ATOM 757 N N . ASN A 1 95 ? 4.586 31.705 0.336 1.000 7.899 95 ASN A N 1
ATOM 758 C CA . ASN A 1 95 ? 4.187 32.667 -0.723 1.000 9.290 95 ASN A CA 1
ATOM 759 C C . ASN A 1 95 ? 5.099 32.514 -1.956 1.000 8.756 95 ASN A C 1
ATOM 760 O O . ASN A 1 95 ? 4.558 32.599 -3.126 1.000 10.387 95 ASN A O 1
ATOM 765 N N . LEU A 1 96 ? 6.420 32.313 -1.745 1.000 8.121 96 LEU A N 1
ATOM 766 C CA . LEU A 1 96 ? 7.371 32.148 -2.867 1.000 7.886 96 LEU A CA 1
ATOM 767 C C . LEU A 1 96 ? 6.907 30.956 -3.715 1.000 6.739 96 LEU A C 1
ATOM 768 O O . LEU A 1 96 ? 6.995 31.009 -4.931 1.000 6.433 96 LEU A O 1
ATOM 773 N N . MET A 1 97 ? 6.516 29.844 -3.095 1.000 6.926 97 MET A N 1
ATOM 774 C CA . MET A 1 97 ? 6.232 28.608 -3.819 1.000 7.067 97 MET A CA 1
ATOM 775 C C . MET A 1 97 ? 5.114 28.852 -4.834 1.000 7.097 97 MET A C 1
ATOM 776 O O . MET A 1 97 ? 5.165 28.308 -5.956 1.000 6.444 97 MET A O 1
ATOM 781 N N . PHE A 1 98 ? 4.069 29.588 -4.448 1.000 7.774 98 PHE A N 1
ATOM 782 C CA . PHE A 1 98 ? 2.913 29.824 -5.365 1.000 8.296 98 PHE A CA 1
ATOM 783 C C . PHE A 1 98 ? 3.136 31.040 -6.253 1.000 7.616 98 PHE A C 1
ATOM 784 O O . PHE A 1 98 ? 2.917 30.978 -7.432 1.000 8.676 98 PHE A O 1
ATOM 792 N N . TRP A 1 99 ? 3.677 32.106 -5.688 1.000 8.193 99 TRP A N 1
ATOM 793 C CA . TRP A 1 99 ? 3.554 33.435 -6.343 1.000 9.553 99 TRP A CA 1
ATOM 794 C C . TRP A 1 99 ? 4.915 33.945 -6.799 1.000 10.177 99 TRP A C 1
ATOM 795 O O . TRP A 1 99 ? 4.930 35.043 -7.399 1.000 13.195 99 TRP A O 1
ATOM 806 N N . GLY A 1 100 ? 6.023 33.236 -6.547 1.000 10.031 100 GLY A N 1
ATOM 807 C CA . GLY A 1 100 ? 7.355 33.599 -7.062 1.000 13.845 100 GLY A CA 1
ATOM 808 C C . GLY A 1 100 ? 7.842 34.917 -6.523 1.000 19.131 100 GLY A C 1
ATOM 809 O O . GLY A 1 100 ? 8.838 35.412 -7.081 1.000 25.490 100 GLY A O 1
ATOM 810 N N . ILE A 1 101 ? 7.197 35.425 -5.466 1.000 22.367 101 ILE A N 1
ATOM 811 C CA . ILE A 1 101 ? 7.462 36.759 -4.842 1.000 27.017 101 ILE A CA 1
ATOM 812 C C . ILE A 1 101 ? 7.655 36.509 -3.345 1.000 29.319 101 ILE A C 1
ATOM 813 O O . ILE A 1 101 ? 6.793 35.718 -2.921 1.000 28.839 101 ILE A O 1
#

Foldseek 3Di:
DAQWKFAFQDDDPAGIWGFHDDPVDDDPFKTKIWGKAFCVPDDPPPDCLQWPWDDFPNGIITGRLVRIDMDGVVGGHDTGDGRVVVVVSNVRNNCCVPPVD

B-factor: mean 11.19, std 7.84, range [3.73, 43.02]

GO terms:
  GO:0005515 protein binding (F, IPI)
  GO:0045892 negative regulation of DNA-templated transcription (P, IDA)
  GO:2000104 negative regulation of DNA-templated DNA replication (P, IDA)

Nearest PDB structures (foldseek):
  7epj-assembly1_A-2  TM=1.001E+00  e=5.570E-20  Escherichia coli K-12
  4vub-assembly1_A-2  TM=1.004E+00  e=3.578E-19  Escherichia coli
  7epg-assembly1_A-2  TM=1.006E+00  e=1.530E-18  Escherichia coli K-12
  1vub-assembly2_D  TM=9.795E-01  e=3.035E-16  Escherichia coli
  2vub-assembly1_D  TM=9.764E-01  e=1.545E-15  Escherichia coli